Protein AF-A0AAN7A536-F1 (afdb_monomer_lite)

pLDDT: mean 80.9, std 9.89, range [56.53, 94.19]

Foldseek 3Di:
DDKDKDKPQAFDDPPPCLVVQDDGDGAQPPHDIFIKIKDWDDDVQKIWIWMAGVVVRDIDIDIGSHDDNDDVSSVVSCVVSVRPDDDDVVVVND

Radius of gyration: 12.64 Å; chains: 1; bounding box: 35×25×34 Å

Organism: NCBI:txid2587417

Secondary structure (DSSP, 8-state):
---EEEEESB-S-TTSSGGGTSPPPPBTTTSPPEEEEEEEEEETTEEEEEEEEGGGTEEEEEEESS--SS-HHHHHHHHHTT-SS---TTGGG-

Structure (mmCIF, N/CA/C/O backbone):
data_AF-A0AAN7A536-F1
#
_entry.id   AF-A0AAN7A5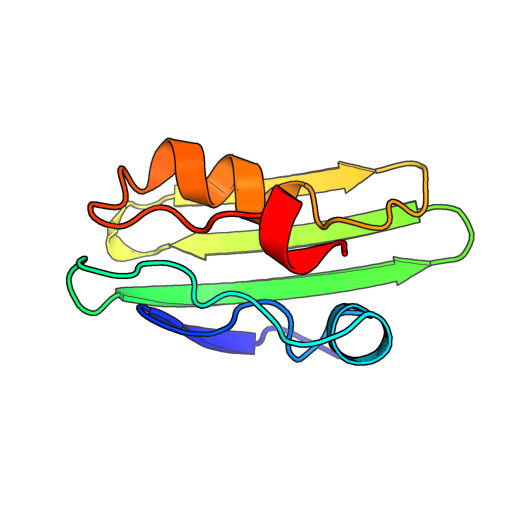36-F1
#
loop_
_atom_site.group_PDB
_atom_site.id
_atom_site.type_symbol
_atom_site.label_atom_id
_atom_site.label_alt_id
_atom_site.label_comp_id
_atom_site.label_asym_id
_atom_site.label_entity_id
_atom_site.label_seq_id
_atom_site.pdbx_PDB_ins_code
_atom_site.Cartn_x
_atom_site.Cartn_y
_atom_site.Cartn_z
_atom_site.occupancy
_atom_site.B_iso_or_equiv
_atom_site.auth_seq_id
_atom_site.auth_comp_id
_atom_site.auth_asym_id
_atom_site.auth_atom_id
_atom_site.pdbx_PDB_model_num
ATOM 1 N N . LEU A 1 1 ? -4.918 -15.987 -8.126 1.00 62.00 1 LEU A N 1
ATOM 2 C CA . LEU A 1 1 ? -4.511 -14.660 -7.603 1.00 62.00 1 LEU A CA 1
ATOM 3 C C . LEU A 1 1 ? -5.699 -13.717 -7.693 1.00 62.00 1 LEU A C 1
ATOM 5 O O . LEU A 1 1 ? -6.149 -13.439 -8.802 1.00 62.00 1 LEU A O 1
ATOM 9 N N . GLY A 1 2 ? -6.225 -13.319 -6.537 1.00 85.31 2 GLY A N 1
ATOM 10 C CA . GLY A 1 2 ? -7.413 -12.479 -6.379 1.00 85.31 2 GLY A CA 1
ATOM 11 C C . GLY A 1 2 ? -7.141 -11.354 -5.386 1.00 85.31 2 GLY A C 1
ATOM 12 O O . GLY A 1 2 ? -6.009 -10.884 -5.289 1.00 85.31 2 GLY A O 1
ATOM 13 N N . TRP A 1 3 ? -8.17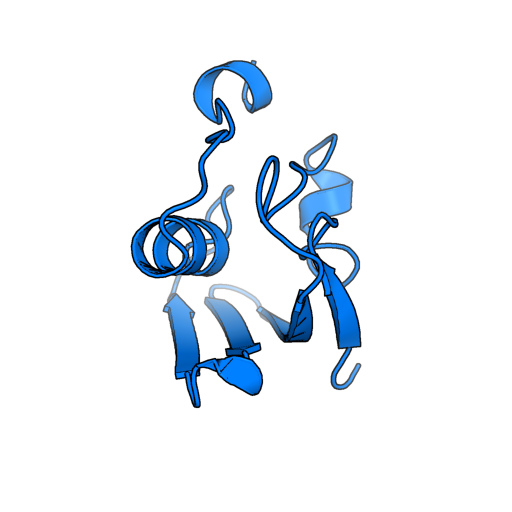1 -10.928 -4.669 1.00 90.88 3 TRP A N 1
ATOM 14 C CA . TRP A 1 3 ? -8.055 -9.923 -3.618 1.00 90.88 3 TRP A CA 1
ATOM 15 C C . TRP A 1 3 ? -7.486 -10.518 -2.334 1.00 90.88 3 TRP A C 1
ATOM 17 O O . TRP A 1 3 ? -7.740 -11.681 -2.018 1.00 90.88 3 TRP A O 1
ATOM 27 N N . VAL A 1 4 ? -6.744 -9.702 -1.595 1.00 91.38 4 VAL A N 1
ATOM 28 C CA . VAL A 1 4 ? -6.232 -10.029 -0.266 1.00 91.38 4 VAL A CA 1
ATOM 29 C C . VAL A 1 4 ? -6.851 -9.082 0.739 1.00 91.38 4 VAL A C 1
ATOM 31 O O . VAL A 1 4 ? -6.868 -7.874 0.526 1.00 91.38 4 VAL A O 1
ATOM 34 N N . GLN A 1 5 ? -7.334 -9.639 1.841 1.00 93.06 5 GLN A N 1
ATOM 35 C CA . GLN A 1 5 ? -7.740 -8.879 3.010 1.00 93.06 5 GLN A CA 1
ATOM 36 C C . GLN A 1 5 ? -6.553 -8.758 3.968 1.00 93.06 5 GLN A C 1
ATOM 38 O O . GLN A 1 5 ? -5.868 -9.746 4.232 1.00 93.06 5 GLN A O 1
ATOM 43 N N . SER A 1 6 ? -6.320 -7.562 4.500 1.00 91.00 6 SER A N 1
ATOM 44 C CA . SER A 1 6 ? -5.321 -7.307 5.537 1.00 91.00 6 SER A CA 1
ATOM 45 C C . SER A 1 6 ? -5.852 -6.316 6.566 1.00 91.00 6 SER A C 1
ATOM 47 O O . SER A 1 6 ? -6.798 -5.570 6.303 1.00 91.00 6 SER A O 1
ATOM 49 N N . GLN A 1 7 ? -5.233 -6.323 7.740 1.00 93.12 7 GLN A N 1
ATOM 50 C CA . GLN A 1 7 ? -5.530 -5.407 8.830 1.00 93.12 7 GLN A CA 1
ATOM 51 C C . GLN A 1 7 ? -4.298 -4.533 9.073 1.00 93.12 7 GLN A C 1
ATOM 53 O O . GLN A 1 7 ? -3.199 -5.050 9.268 1.00 93.12 7 GLN A O 1
ATOM 58 N N . LEU A 1 8 ? -4.473 -3.214 9.045 1.00 90.50 8 LEU A N 1
ATOM 59 C CA . LEU A 1 8 ? -3.463 -2.264 9.498 1.00 90.50 8 LEU A CA 1
ATOM 60 C C . LEU A 1 8 ? -3.482 -2.172 11.032 1.00 90.50 8 LEU A C 1
ATOM 62 O O . LEU A 1 8 ? -4.563 -2.312 11.594 1.00 90.50 8 LEU A O 1
ATOM 66 N N . PRO A 1 9 ? -2.352 -1.888 11.703 1.00 91.38 9 PRO A N 1
ATOM 67 C CA . PRO A 1 9 ? -1.009 -1.881 11.137 1.00 91.38 9 PRO A CA 1
ATOM 68 C C . PRO A 1 9 ? -0.583 -3.281 10.665 1.00 91.38 9 PRO A C 1
ATOM 70 O O . PRO A 1 9 ? -0.707 -4.251 11.407 1.00 91.38 9 PRO A O 1
ATOM 73 N N . GLY A 1 10 ? -0.081 -3.392 9.434 1.00 88.25 10 GLY A N 1
ATOM 74 C CA . GLY A 1 10 ? 0.239 -4.686 8.823 1.00 88.25 10 GLY A CA 1
ATOM 75 C C . GLY A 1 10 ? 0.972 -4.563 7.488 1.00 88.25 10 GLY A C 1
ATOM 76 O O . GLY A 1 10 ? 1.064 -3.481 6.910 1.00 88.25 10 GLY A O 1
ATOM 77 N N . GLN A 1 11 ? 1.519 -5.675 6.996 1.00 84.62 11 GLN A N 1
ATOM 78 C CA . GLN A 1 11 ? 2.201 -5.725 5.698 1.00 84.62 11 GLN A CA 1
ATOM 79 C C . GLN A 1 11 ? 1.185 -5.796 4.546 1.00 84.62 11 GLN A C 1
ATOM 81 O O . GLN A 1 11 ? 0.214 -6.560 4.596 1.00 84.62 11 GLN A O 1
ATOM 86 N N . LEU A 1 12 ? 1.427 -5.013 3.490 1.00 81.50 12 LEU A N 1
ATOM 87 C CA . LEU A 1 12 ? 0.553 -4.913 2.311 1.00 81.50 12 LEU A CA 1
ATOM 88 C C . LEU A 1 12 ? 1.163 -5.492 1.026 1.00 81.50 12 LEU A C 1
ATOM 90 O O . LEU A 1 12 ? 0.554 -5.401 -0.030 1.00 81.50 12 LEU A O 1
ATOM 94 N N . GLY A 1 13 ? 2.325 -6.142 1.083 1.00 76.56 13 GLY A N 1
ATOM 95 C CA . GLY A 1 13 ? 3.004 -6.689 -0.096 1.00 76.56 13 GLY A CA 1
ATOM 96 C C . GLY A 1 13 ? 3.110 -8.213 -0.128 1.00 76.56 13 GLY A C 1
ATOM 97 O O . GLY A 1 13 ? 3.878 -8.733 -0.929 1.00 76.56 13 GLY A O 1
ATOM 98 N N . HIS A 1 14 ? 2.398 -8.965 0.717 1.00 75.44 14 HIS A N 1
ATOM 99 C CA . HIS A 1 14 ? 2.560 -10.430 0.785 1.00 75.44 14 HIS A CA 1
ATOM 100 C C . HIS A 1 14 ? 2.316 -11.146 -0.551 1.00 75.44 14 HIS A C 1
ATOM 102 O O . HIS A 1 14 ? 2.888 -12.201 -0.800 1.00 75.44 14 HIS A O 1
ATOM 108 N N . THR A 1 15 ? 1.466 -10.580 -1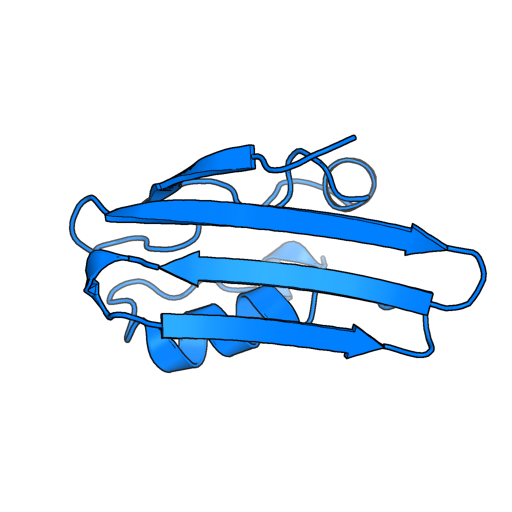.411 1.00 77.31 15 THR A N 1
ATOM 109 C CA . THR A 1 15 ? 1.158 -11.140 -2.738 1.00 77.31 15 THR A CA 1
ATOM 110 C C . THR A 1 15 ? 1.816 -10.395 -3.900 1.00 77.31 15 THR A C 1
ATOM 112 O O . THR A 1 15 ? 1.527 -10.708 -5.056 1.00 77.31 15 THR A O 1
ATOM 115 N N . SER A 1 16 ? 2.699 -9.426 -3.632 1.00 75.25 16 SER A N 1
ATOM 116 C CA . SER A 1 16 ? 3.559 -8.826 -4.662 1.00 75.25 16 SER A CA 1
ATOM 117 C C . SER A 1 16 ? 4.920 -9.520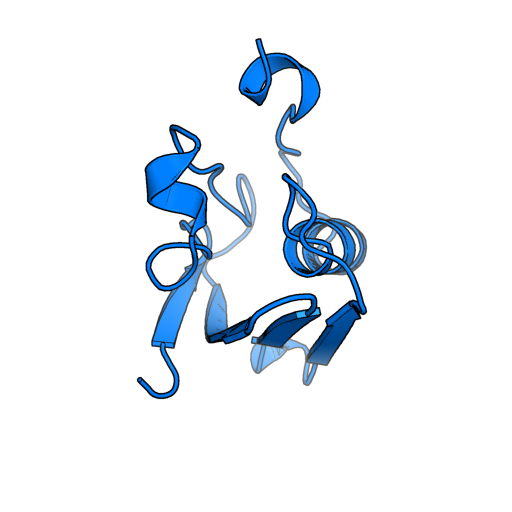 -4.724 1.00 75.25 16 SER A C 1
ATOM 119 O O . SER A 1 16 ? 5.179 -10.493 -4.022 1.00 75.25 16 SER A O 1
ATOM 121 N N . ALA A 1 17 ? 5.811 -8.998 -5.570 1.00 74.38 17 ALA A N 1
ATOM 122 C CA . ALA A 1 17 ? 7.213 -9.402 -5.611 1.00 74.38 17 ALA A CA 1
ATOM 123 C C . ALA A 1 17 ? 8.039 -8.858 -4.426 1.00 74.38 17 ALA A C 1
ATOM 125 O O . ALA A 1 17 ? 9.203 -9.215 -4.288 1.00 74.38 17 ALA A O 1
ATOM 126 N N . ASN A 1 18 ? 7.453 -8.031 -3.550 1.00 72.12 18 ASN A N 1
ATOM 127 C CA . ASN A 1 18 ? 8.158 -7.414 -2.426 1.00 72.12 18 ASN A CA 1
ATOM 128 C C . ASN A 1 18 ? 8.880 -8.423 -1.494 1.00 72.12 18 ASN A C 1
ATOM 130 O O . ASN A 1 18 ? 9.989 -8.101 -1.081 1.00 72.12 18 ASN A O 1
ATOM 134 N N . PRO A 1 19 ? 8.359 -9.637 -1.182 1.00 71.56 19 PRO A N 1
ATOM 135 C CA . PRO A 1 19 ? 9.081 -10.604 -0.342 1.00 71.56 19 PRO A CA 1
ATOM 136 C C . PRO A 1 19 ? 10.418 -11.074 -0.934 1.00 71.56 19 PRO A C 1
ATOM 138 O O . PRO A 1 19 ? 11.257 -11.597 -0.211 1.00 71.56 19 PRO A O 1
ATOM 141 N N . MET A 1 20 ? 10.624 -10.913 -2.245 1.00 71.19 20 MET A N 1
ATOM 142 C CA . MET A 1 20 ? 11.889 -11.257 -2.902 1.00 71.19 20 MET A CA 1
ATOM 143 C C . MET A 1 20 ? 12.956 -10.169 -2.750 1.00 71.19 20 MET A C 1
ATOM 145 O O . MET A 1 20 ? 14.115 -10.410 -3.073 1.00 71.19 20 MET A O 1
ATOM 149 N N . VAL A 1 21 ? 12.559 -8.967 -2.328 1.00 68.19 21 VAL A N 1
ATOM 150 C CA . VAL A 1 21 ? 13.425 -7.782 -2.271 1.00 68.19 21 VAL A CA 1
ATOM 151 C C . VAL A 1 21 ? 13.931 -7.533 -0.847 1.00 68.19 21 VAL A C 1
ATOM 153 O O . VAL A 1 21 ? 14.987 -6.935 -0.680 1.00 68.19 21 VAL A O 1
ATOM 156 N N . GLY A 1 22 ? 13.227 -8.031 0.174 1.00 72.62 22 GLY A N 1
ATOM 157 C CA . GLY A 1 22 ? 13.634 -7.936 1.574 1.00 72.62 22 GLY A CA 1
ATOM 158 C C . GLY A 1 22 ? 12.446 -7.864 2.530 1.00 72.62 22 GLY A C 1
ATOM 159 O O . GLY A 1 22 ? 11.304 -8.160 2.160 1.00 72.62 22 GLY A O 1
ATOM 160 N N . ASP A 1 23 ? 12.728 -7.449 3.765 1.00 73.94 23 ASP A N 1
ATOM 161 C CA . ASP A 1 23 ? 11.711 -7.260 4.795 1.00 73.94 23 ASP A CA 1
ATOM 162 C C . ASP A 1 23 ? 10.727 -6.159 4.402 1.00 73.94 23 ASP A C 1
ATOM 164 O O . ASP A 1 23 ? 11.097 -5.044 4.023 1.00 73.94 23 ASP A O 1
ATOM 168 N N . GLN A 1 24 ? 9.436 -6.469 4.514 1.00 77.19 24 GLN A N 1
ATOM 169 C CA . GLN A 1 24 ? 8.400 -5.515 4.157 1.00 77.19 24 GLN A CA 1
ATOM 170 C C . GLN A 1 24 ? 8.074 -4.569 5.310 1.00 77.19 24 GLN A C 1
ATOM 172 O O . GLN A 1 24 ? 7.842 -5.023 6.438 1.00 77.19 24 GLN A O 1
ATOM 177 N N . PRO A 1 25 ? 7.936 -3.265 5.021 1.00 80.00 25 PRO A N 1
ATOM 178 C CA . PRO A 1 25 ? 7.484 -2.305 6.006 1.00 80.00 25 PRO A CA 1
ATOM 179 C C . PRO A 1 25 ? 6.053 -2.606 6.461 1.00 80.00 25 PRO A C 1
ATOM 181 O O . PRO A 1 25 ? 5.199 -3.046 5.690 1.00 80.00 25 PRO A O 1
ATOM 184 N N . ILE A 1 26 ? 5.773 -2.293 7.724 1.00 85.81 26 ILE A N 1
ATOM 185 C CA . ILE A 1 26 ? 4.418 -2.323 8.276 1.00 85.81 26 ILE A CA 1
ATOM 186 C C . ILE A 1 26 ? 3.727 -1.020 7.863 1.00 85.81 26 ILE A C 1
ATOM 188 O O . ILE A 1 26 ? 4.173 0.070 8.224 1.00 85.81 26 ILE A O 1
ATOM 192 N N . ALA A 1 27 ? 2.647 -1.102 7.091 1.00 84.56 27 ALA A N 1
ATOM 193 C CA . ALA A 1 27 ? 1.804 0.051 6.797 1.00 84.56 27 ALA A CA 1
ATOM 194 C C . ALA A 1 27 ? 0.935 0.386 8.018 1.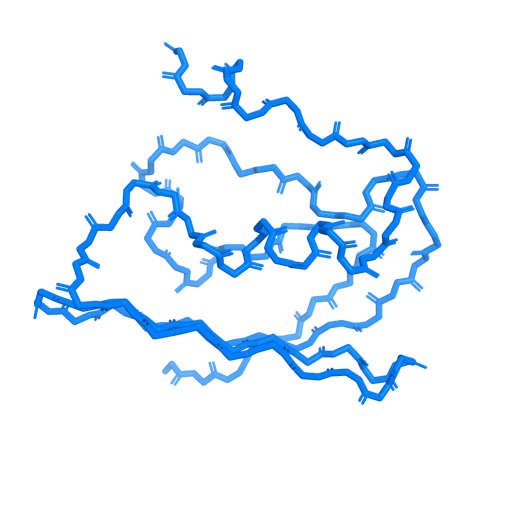00 84.56 27 ALA A C 1
ATOM 196 O O . ALA A 1 27 ? 0.576 -0.502 8.786 1.00 84.56 27 ALA A O 1
ATOM 197 N N . GLY A 1 28 ? 0.571 1.658 8.205 1.00 85.69 28 GLY A N 1
ATOM 198 C CA . GLY A 1 28 ? -0.375 2.047 9.258 1.00 85.69 28 GLY A CA 1
ATOM 199 C C . GLY A 1 28 ? 0.188 2.160 10.684 1.00 85.69 28 GLY A C 1
ATOM 200 O O . GLY A 1 28 ? -0.608 2.329 11.600 1.00 85.69 28 GLY A O 1
ATOM 201 N N . LYS A 1 29 ? 1.511 2.055 10.904 1.00 88.06 29 LYS A N 1
ATOM 202 C CA . LYS A 1 29 ? 2.122 2.088 12.253 1.00 88.06 29 LYS A CA 1
ATOM 203 C C . LYS A 1 29 ? 1.697 3.313 13.070 1.00 88.06 29 LYS A C 1
ATOM 205 O O . LYS A 1 29 ? 1.555 4.412 12.534 1.00 88.06 29 LYS A O 1
ATOM 210 N N . GLY A 1 30 ? 1.481 3.100 14.367 1.00 86.62 30 GLY A N 1
ATOM 211 C CA . GLY A 1 30 ? 0.976 4.113 15.299 1.00 86.62 30 GLY A CA 1
ATOM 212 C C . GLY A 1 30 ? -0.494 4.508 15.089 1.00 86.62 30 GLY A C 1
ATOM 213 O O . GLY A 1 30 ? -1.052 5.222 15.916 1.00 86.62 30 GLY A O 1
ATOM 214 N N . GLY A 1 31 ? -1.139 4.061 14.006 1.00 87.56 31 GLY A N 1
ATOM 215 C CA . GLY A 1 31 ? -2.549 4.317 13.719 1.00 87.56 31 GLY A CA 1
ATOM 216 C C . GLY A 1 31 ? -3.494 3.254 14.297 1.00 87.56 31 GLY A C 1
ATOM 217 O O . GLY A 1 31 ? -3.050 2.193 14.744 1.00 87.56 31 GLY A O 1
ATOM 218 N N . PRO A 1 32 ? -4.816 3.510 14.274 1.00 90.19 32 PRO A N 1
ATOM 219 C CA . PRO A 1 32 ? -5.812 2.536 14.699 1.00 90.19 32 PRO A CA 1
ATOM 220 C C . PRO A 1 32 ? -5.892 1.350 13.733 1.00 90.19 32 PRO A C 1
ATOM 222 O O . PRO A 1 32 ? -5.412 1.400 12.597 1.00 90.19 32 PRO A O 1
ATOM 225 N N . SER A 1 33 ? -6.543 0.284 14.198 1.00 92.62 33 SER A N 1
ATOM 226 C CA . SER A 1 33 ? -6.741 -0.921 13.404 1.00 92.62 33 SER A CA 1
ATOM 227 C C . SER A 1 33 ? -7.694 -0.665 12.236 1.00 92.62 33 SER A C 1
ATOM 229 O O . SER A 1 33 ? -8.834 -0.274 12.477 1.00 92.62 33 SER A O 1
ATOM 231 N N . ARG A 1 34 ? -7.257 -0.899 10.988 1.00 91.50 34 ARG A N 1
ATOM 232 C CA . ARG A 1 34 ? -8.079 -0.634 9.786 1.00 91.50 34 ARG A CA 1
ATOM 233 C C . ARG A 1 34 ? -8.089 -1.778 8.789 1.00 91.50 34 ARG A C 1
ATOM 235 O O . ARG A 1 34 ? -7.042 -2.321 8.445 1.00 91.50 34 ARG A O 1
ATOM 242 N N . LEU A 1 35 ? -9.275 -2.092 8.281 1.00 94.19 35 LEU A N 1
ATOM 243 C CA . LEU A 1 35 ? -9.453 -3.087 7.231 1.00 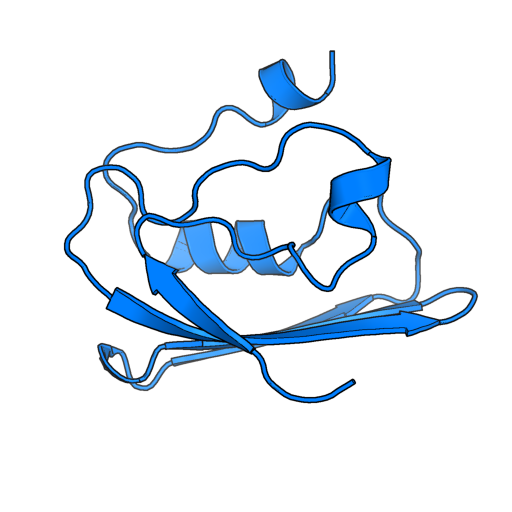94.19 35 LEU A CA 1
ATOM 244 C C . LEU A 1 35 ? -8.984 -2.528 5.886 1.00 94.19 35 LEU A C 1
ATOM 246 O O . LEU A 1 35 ? -9.380 -1.429 5.494 1.00 94.19 35 LEU A O 1
ATOM 250 N N . VAL A 1 36 ? -8.187 -3.309 5.161 1.00 92.25 36 VAL A N 1
ATOM 251 C CA . VAL A 1 36 ? -7.724 -2.980 3.811 1.00 92.25 36 VAL A CA 1
ATOM 252 C C . VAL A 1 36 ? -7.878 -4.192 2.904 1.00 92.25 36 VAL A C 1
ATOM 254 O O . VAL A 1 36 ? -7.534 -5.313 3.280 1.00 92.25 36 VAL A O 1
ATOM 257 N N . PHE A 1 37 ? -8.350 -3.960 1.682 1.00 93.12 37 PHE A N 1
ATOM 258 C CA . PHE A 1 37 ? -8.299 -4.953 0.614 1.00 93.12 37 PHE A CA 1
ATOM 259 C C . PHE A 1 37 ? -7.293 -4.519 -0.431 1.00 93.12 37 PHE A C 1
ATOM 261 O O . PHE A 1 37 ? -7.299 -3.360 -0.832 1.00 93.12 37 PHE A O 1
ATOM 268 N N . TYR A 1 38 ? -6.452 -5.428 -0.906 1.00 90.31 38 TYR A N 1
ATOM 269 C CA . TYR A 1 38 ? -5.508 -5.098 -1.961 1.00 90.31 38 TYR A CA 1
ATOM 270 C C . TYR A 1 38 ? -5.380 -6.191 -3.017 1.00 90.31 38 TYR A C 1
ATOM 272 O O . TYR A 1 38 ? -5.662 -7.368 -2.782 1.00 90.31 38 TYR A O 1
ATOM 280 N N . HIS A 1 39 ? -4.972 -5.778 -4.211 1.00 89.81 39 HIS A N 1
ATOM 281 C CA . HIS A 1 39 ? -4.702 -6.646 -5.343 1.00 89.81 39 HIS A CA 1
ATOM 282 C C . HIS A 1 39 ? -3.444 -6.176 -6.066 1.00 89.81 39 HIS A C 1
ATOM 284 O O . HIS A 1 39 ? -3.408 -5.065 -6.593 1.00 89.81 39 HIS A O 1
ATOM 290 N N . HIS A 1 40 ? -2.429 -7.036 -6.117 1.00 87.06 40 HIS A N 1
ATOM 291 C CA . HIS A 1 40 ? -1.169 -6.764 -6.799 1.00 87.06 40 HIS A CA 1
ATOM 292 C C . HIS A 1 40 ? -1.013 -7.638 -8.043 1.00 87.06 40 HIS A C 1
ATOM 294 O O . HIS A 1 40 ? -1.371 -8.821 -8.056 1.00 87.06 40 HIS A O 1
ATOM 300 N N . ARG A 1 41 ? -0.453 -7.050 -9.101 1.00 85.06 41 ARG A N 1
ATOM 301 C CA . ARG A 1 41 ? -0.045 -7.750 -10.319 1.00 85.06 41 ARG A CA 1
ATOM 302 C C . ARG A 1 41 ? 1.325 -7.283 -10.763 1.00 85.06 41 ARG A C 1
ATOM 304 O O . ARG A 1 41 ? 1.643 -6.097 -10.731 1.00 85.06 41 ARG A O 1
ATOM 311 N N . LEU A 1 42 ? 2.085 -8.248 -11.252 1.00 81.25 42 LEU A N 1
ATOM 312 C CA . LEU A 1 42 ? 3.328 -8.045 -11.966 1.00 81.25 42 LEU A CA 1
ATOM 313 C C . LEU A 1 42 ? 3.187 -8.730 -13.323 1.00 81.25 42 LEU A C 1
ATOM 315 O O . LEU A 1 42 ? 2.813 -9.901 -13.391 1.00 81.25 42 LEU A O 1
ATOM 319 N N . MET A 1 43 ? 3.470 -7.988 -14.384 1.00 82.81 43 MET A N 1
ATOM 320 C CA . MET A 1 43 ? 3.573 -8.479 -15.756 1.00 82.81 43 MET A CA 1
ATOM 321 C C . MET A 1 43 ? 4.910 -7.991 -16.332 1.00 82.81 43 MET A C 1
ATOM 323 O O . MET A 1 43 ? 5.447 -6.990 -15.847 1.00 82.81 43 MET A O 1
ATOM 327 N N . PRO A 1 44 ? 5.469 -8.647 -17.363 1.00 83.75 44 PRO A N 1
ATOM 328 C CA . PRO A 1 44 ? 6.670 -8.149 -18.025 1.00 83.75 44 PRO A CA 1
ATOM 329 C C . PRO A 1 44 ? 6.492 -6.689 -18.464 1.00 83.75 44 PRO A C 1
ATOM 331 O O . PRO A 1 44 ? 5.617 -6.378 -19.266 1.00 83.75 44 PRO A O 1
ATOM 334 N N . GLY A 1 45 ? 7.302 -5.792 -17.898 1.00 83.31 45 GLY A N 1
ATOM 335 C CA . GLY A 1 45 ? 7.258 -4.360 -18.202 1.00 83.31 45 GLY A CA 1
ATOM 336 C C . GLY A 1 45 ? 6.136 -3.560 -17.529 1.00 83.31 45 GLY A C 1
ATOM 337 O O . GLY A 1 45 ? 6.007 -2.381 -17.839 1.00 83.31 45 GLY A O 1
ATOM 338 N N . SER A 1 46 ? 5.339 -4.129 -16.616 1.00 85.88 46 SER A N 1
ATOM 339 C CA . SER A 1 46 ? 4.319 -3.349 -15.897 1.00 85.88 46 SER A CA 1
ATOM 340 C C . SER A 1 46 ? 3.951 -3.902 -14.522 1.00 85.88 46 SER A C 1
ATOM 342 O O . SER A 1 46 ? 3.839 -5.118 -14.341 1.00 85.88 46 SER A O 1
ATOM 344 N N . THR A 1 47 ? 3.653 -3.011 -13.581 1.00 85.69 47 THR A N 1
ATOM 345 C CA . THR A 1 47 ? 3.075 -3.350 -12.274 1.00 85.69 47 THR A CA 1
ATOM 346 C C . THR A 1 47 ? 1.711 -2.691 -12.101 1.00 85.69 47 THR A C 1
ATOM 348 O O . THR A 1 47 ? 1.431 -1.612 -12.630 1.00 85.69 47 THR A O 1
ATOM 351 N N . LEU A 1 48 ? 0.838 -3.365 -11.356 1.00 86.81 48 LEU A N 1
ATOM 352 C CA . LEU A 1 48 ? -0.460 -2.842 -10.953 1.00 86.81 48 LEU A CA 1
ATOM 353 C C . LEU A 1 48 ? -0.678 -3.114 -9.473 1.00 86.81 48 LEU A C 1
ATOM 355 O O . LEU A 1 48 ? -0.400 -4.211 -8.979 1.00 86.81 48 LEU A O 1
ATOM 359 N N . ALA A 1 49 ? -1.233 -2.121 -8.793 1.00 87.62 49 ALA A N 1
ATOM 360 C CA . ALA A 1 49 ? -1.697 -2.246 -7.428 1.00 87.62 49 ALA A CA 1
ATOM 361 C C . ALA A 1 49 ? -3.046 -1.551 -7.261 1.00 87.62 49 ALA A C 1
ATOM 363 O O . ALA A 1 49 ? -3.237 -0.418 -7.702 1.00 87.62 49 ALA A O 1
ATOM 364 N N . VAL A 1 50 ? -3.982 -2.244 -6.624 1.00 90.25 50 VAL A N 1
ATOM 365 C CA . VAL A 1 50 ? -5.262 -1.687 -6.188 1.00 90.25 50 VAL A CA 1
ATOM 366 C C . VAL A 1 50 ? -5.356 -1.867 -4.687 1.00 90.25 50 VAL A C 1
ATOM 368 O O . VAL A 1 50 ? -5.117 -2.969 -4.203 1.00 90.25 50 VAL A O 1
ATOM 371 N N . ILE A 1 51 ? -5.706 -0.808 -3.965 1.00 90.75 51 ILE A N 1
ATOM 372 C CA . ILE A 1 51 ? -5.885 -0.810 -2.514 1.00 90.75 51 ILE A CA 1
ATOM 373 C C . ILE A 1 51 ? -7.219 -0.135 -2.198 1.00 90.75 51 ILE A C 1
ATOM 375 O O . ILE A 1 51 ? -7.481 0.969 -2.665 1.00 90.75 51 ILE A O 1
ATOM 379 N N . LEU A 1 52 ? -8.059 -0.784 -1.403 1.00 92.75 52 LEU A N 1
ATOM 380 C CA . LEU A 1 52 ? -9.342 -0.274 -0.935 1.00 92.75 52 LEU A CA 1
ATOM 381 C C . LEU A 1 52 ? -9.303 -0.143 0.585 1.00 92.75 52 LEU A C 1
ATOM 383 O O . LEU A 1 52 ? -8.951 -1.098 1.282 1.00 92.75 52 LEU A O 1
ATOM 387 N N . VAL A 1 53 ? -9.713 1.019 1.086 1.00 91.88 53 VAL A N 1
ATOM 388 C CA . VAL A 1 53 ? -9.828 1.328 2.514 1.00 91.88 53 VAL A CA 1
ATOM 389 C C . VAL A 1 53 ? -11.289 1.698 2.795 1.00 91.88 53 VAL A C 1
ATOM 391 O O . VAL A 1 53 ? -11.668 2.861 2.627 1.00 91.88 53 VAL A O 1
ATOM 394 N N . PRO A 1 54 ? -12.141 0.724 3.177 1.00 94.06 54 PRO A N 1
ATOM 395 C CA . PRO A 1 54 ? -13.585 0.936 3.299 1.00 94.06 54 PRO A CA 1
ATOM 396 C C . PRO A 1 54 ? -13.975 2.042 4.282 1.00 94.06 54 PRO A C 1
ATOM 398 O O . PRO A 1 54 ? -14.898 2.798 4.003 1.00 94.06 54 PRO A O 1
ATOM 401 N N . GLU A 1 55 ? -13.247 2.164 5.395 1.00 92.06 55 GLU A N 1
ATOM 402 C CA . GLU A 1 55 ? -13.481 3.179 6.435 1.00 92.06 55 GLU A CA 1
ATOM 403 C C . GLU A 1 55 ? -13.442 4.608 5.882 1.00 92.06 55 GLU A C 1
ATOM 405 O O . GLU A 1 55 ? -14.243 5.446 6.280 1.00 92.06 55 GLU A O 1
ATOM 410 N N . PHE A 1 56 ? -12.555 4.866 4.918 1.00 88.44 56 PHE A N 1
ATOM 411 C CA . PHE A 1 56 ? -12.423 6.171 4.268 1.00 88.44 56 PHE A CA 1
ATOM 412 C C . PHE A 1 56 ? -13.190 6.274 2.955 1.00 88.44 56 PHE A C 1
ATOM 414 O O . PHE A 1 56 ? -13.093 7.294 2.279 1.00 88.44 56 PHE A O 1
ATOM 421 N N . GLN A 1 57 ? -13.910 5.217 2.562 1.00 92.19 57 GLN A N 1
ATOM 422 C CA . GLN A 1 57 ? -14.510 5.100 1.231 1.00 92.19 57 GLN A CA 1
ATOM 423 C C . GLN A 1 57 ? -13.487 5.412 0.121 1.00 92.19 57 GLN A C 1
ATOM 425 O O . GLN A 1 57 ? -13.802 6.028 -0.897 1.00 92.19 57 GLN A O 1
ATOM 430 N N . LEU A 1 58 ? -12.238 4.991 0.344 1.00 88.75 58 LEU A N 1
ATOM 431 C CA . LEU A 1 58 ? -11.085 5.349 -0.470 1.00 88.75 58 LEU A CA 1
ATOM 432 C C . LEU A 1 58 ? -10.616 4.146 -1.288 1.00 88.75 58 LEU A C 1
ATOM 434 O O . LEU A 1 58 ? -10.452 3.043 -0.764 1.00 88.75 58 LEU A O 1
ATOM 438 N N . GLY A 1 59 ? -10.337 4.390 -2.566 1.00 90.62 59 GLY A N 1
ATOM 439 C CA . GLY A 1 59 ? -9.650 3.455 -3.447 1.00 90.62 59 GLY A CA 1
ATOM 440 C C . GLY A 1 59 ? -8.413 4.103 -4.057 1.00 90.62 59 GLY A C 1
ATOM 441 O O . GLY A 1 59 ? -8.491 5.200 -4.605 1.00 90.62 59 GLY A O 1
ATOM 442 N N . VAL A 1 60 ? -7.281 3.413 -3.987 1.00 88.38 60 VAL A N 1
ATOM 443 C CA . VAL A 1 60 ? -6.033 3.786 -4.655 1.00 88.38 60 VAL A CA 1
ATOM 444 C C . VAL A 1 60 ? -5.775 2.778 -5.763 1.00 88.38 60 VAL A C 1
ATOM 446 O O . VAL A 1 60 ? -5.711 1.576 -5.514 1.00 88.38 60 VAL A O 1
ATOM 449 N N . VAL A 1 61 ? -5.616 3.269 -6.989 1.00 90.06 61 VAL A N 1
ATOM 450 C CA . VAL A 1 61 ? -5.227 2.461 -8.147 1.00 90.06 61 VAL A CA 1
ATOM 451 C C . VAL A 1 61 ? -3.924 3.015 -8.689 1.00 90.06 61 VAL A C 1
ATOM 453 O O . VAL A 1 61 ? -3.807 4.207 -8.965 1.00 90.06 61 VAL A O 1
ATOM 456 N N . THR A 1 62 ? -2.931 2.150 -8.838 1.00 86.62 62 THR A N 1
ATOM 457 C CA . THR A 1 62 ? -1.623 2.505 -9.377 1.00 86.62 62 THR A CA 1
ATOM 458 C C . THR A 1 62 ? -1.290 1.575 -10.528 1.00 86.62 62 THR A C 1
ATOM 460 O O . THR A 1 62 ? -1.326 0.354 -10.381 1.00 86.62 62 THR A O 1
ATOM 463 N N . LEU A 1 63 ? -0.975 2.172 -11.674 1.00 88.12 63 LEU A N 1
ATOM 464 C CA . LEU A 1 63 ? -0.552 1.492 -12.891 1.00 88.12 63 LEU A CA 1
ATOM 465 C C . LEU A 1 63 ? 0.818 2.035 -13.270 1.00 88.12 63 LEU A C 1
ATOM 467 O O . LEU A 1 63 ? 0.988 3.250 -13.371 1.00 88.12 63 LEU A O 1
ATOM 471 N N . GLN A 1 64 ? 1.785 1.152 -13.477 1.00 85.88 64 GLN A N 1
ATOM 472 C CA . GLN A 1 64 ? 3.134 1.544 -13.867 1.00 85.88 64 GLN A CA 1
ATOM 473 C C . GLN A 1 64 ? 3.560 0.726 -15.079 1.00 85.88 64 GLN A C 1
ATOM 475 O O . GLN A 1 64 ? 3.389 -0.490 -15.116 1.00 85.88 64 GLN A O 1
ATOM 480 N N . ASN A 1 65 ? 4.140 1.396 -16.069 1.00 87.62 65 ASN A N 1
ATOM 481 C CA . ASN A 1 65 ? 4.721 0.804 -17.277 1.00 87.62 65 ASN A CA 1
ATOM 482 C C . ASN A 1 65 ? 6.209 0.457 -17.091 1.00 87.62 65 ASN A C 1
ATOM 484 O O . ASN A 1 65 ? 7.005 0.524 -18.028 1.00 87.62 65 ASN A O 1
ATOM 488 N N . SER A 1 66 ? 6.600 0.153 -15.859 1.00 78.94 66 SER A N 1
ATOM 489 C CA . SER A 1 66 ? 7.947 -0.251 -15.498 1.00 78.94 66 SER A CA 1
ATOM 490 C C . SER A 1 66 ? 7.892 -1.159 -14.277 1.00 78.94 66 SER A C 1
ATOM 492 O O . SER A 1 66 ? 6.899 -1.204 -13.550 1.00 78.94 66 SER A O 1
ATOM 494 N N . MET A 1 67 ? 8.968 -1.910 -14.066 1.00 71.31 67 MET A N 1
ATOM 495 C CA . MET A 1 67 ? 9.159 -2.682 -12.849 1.00 71.31 67 MET A CA 1
ATOM 496 C C . MET A 1 67 ? 10.018 -1.843 -11.906 1.00 71.31 67 MET A C 1
ATOM 498 O O . MET A 1 67 ? 11.231 -1.747 -12.085 1.00 71.31 67 MET A O 1
ATOM 502 N N . THR A 1 68 ? 9.387 -1.170 -10.948 1.00 63.84 68 THR A N 1
ATOM 503 C CA . THR A 1 68 ? 10.103 -0.408 -9.922 1.00 63.84 68 THR A CA 1
ATOM 504 C C . THR A 1 68 ? 10.433 -1.310 -8.738 1.00 63.84 68 THR A C 1
ATOM 506 O O . THR A 1 68 ? 9.653 -2.190 -8.382 1.00 63.84 68 THR A O 1
ATOM 509 N N . ALA A 1 69 ? 11.580 -1.076 -8.095 1.00 58.12 69 ALA A N 1
ATOM 510 C CA . ALA A 1 69 ? 11.966 -1.788 -6.872 1.00 58.12 69 ALA A CA 1
ATOM 511 C C . ALA A 1 69 ? 11.032 -1.485 -5.684 1.00 58.12 69 ALA A C 1
ATOM 513 O O . ALA A 1 69 ? 11.041 -2.204 -4.691 1.00 58.12 69 ALA A O 1
ATOM 514 N N . ILE A 1 70 ? 10.229 -0.420 -5.783 1.00 59.12 70 ILE A N 1
ATOM 515 C CA . ILE A 1 70 ? 9.318 0.025 -4.732 1.00 59.12 70 ILE A CA 1
ATOM 516 C C . ILE A 1 70 ? 7.904 0.132 -5.303 1.00 59.12 70 ILE A C 1
ATOM 518 O O . ILE A 1 70 ? 7.712 0.709 -6.376 1.00 59.12 70 ILE A O 1
ATOM 522 N N . GLY A 1 71 ? 6.919 -0.416 -4.590 1.00 65.62 71 GLY A N 1
ATOM 523 C CA . GLY A 1 71 ? 5.508 -0.320 -4.958 1.00 65.62 71 GLY A CA 1
ATOM 524 C C . GLY A 1 71 ? 4.980 1.098 -4.739 1.00 65.62 71 GLY A C 1
ATOM 525 O O . GLY A 1 71 ? 4.834 1.545 -3.604 1.00 65.62 71 GLY A O 1
ATOM 526 N N . THR A 1 72 ? 4.669 1.822 -5.816 1.00 65.31 72 THR A N 1
ATOM 527 C CA . THR A 1 72 ? 4.206 3.221 -5.735 1.00 65.31 72 THR A CA 1
ATOM 528 C C . THR A 1 72 ? 2.887 3.379 -4.965 1.00 65.31 72 THR A C 1
ATOM 530 O O . THR A 1 72 ? 2.673 4.411 -4.328 1.00 65.31 72 THR A O 1
ATOM 533 N N . ALA A 1 73 ? 2.036 2.351 -4.943 1.00 66.06 73 ALA A N 1
ATOM 534 C CA . ALA A 1 73 ? 0.784 2.374 -4.187 1.00 66.06 73 ALA A CA 1
ATOM 535 C C . ALA A 1 73 ? 0.993 2.520 -2.669 1.00 66.06 73 ALA A C 1
ATOM 537 O O . ALA A 1 73 ? 0.220 3.225 -2.022 1.00 66.06 73 ALA A O 1
ATOM 538 N N . ASP A 1 74 ? 2.064 1.945 -2.110 1.00 66.62 74 ASP A N 1
ATOM 539 C CA . ASP A 1 74 ? 2.355 2.022 -0.672 1.00 66.62 74 ASP A CA 1
ATOM 540 C C . ASP A 1 74 ? 2.700 3.460 -0.243 1.00 66.62 74 ASP A C 1
ATOM 542 O O . ASP A 1 74 ? 2.319 3.912 0.841 1.00 66.62 74 ASP A O 1
ATOM 546 N N . PHE A 1 75 ? 3.369 4.223 -1.116 1.00 68.12 75 PHE A N 1
ATOM 547 C CA . PHE A 1 75 ? 3.655 5.641 -0.881 1.00 68.12 75 PHE A CA 1
ATOM 548 C C . PHE A 1 75 ? 2.409 6.515 -0.967 1.00 68.12 75 PHE A C 1
ATOM 550 O O . PHE A 1 75 ? 2.233 7.408 -0.138 1.00 68.12 75 PHE A O 1
ATOM 557 N N . ILE A 1 76 ? 1.541 6.256 -1.947 1.00 70.12 76 ILE A N 1
ATOM 558 C CA . ILE A 1 76 ? 0.282 6.994 -2.087 1.00 70.12 76 ILE A CA 1
ATOM 559 C C . ILE A 1 76 ? -0.602 6.722 -0.868 1.00 70.12 76 ILE A C 1
ATOM 561 O O . ILE A 1 76 ? -1.140 7.653 -0.275 1.00 70.12 76 ILE A O 1
ATOM 565 N N . LEU A 1 77 ? -0.675 5.467 -0.422 1.00 71.06 77 LEU A N 1
ATOM 566 C CA . LEU A 1 77 ? -1.403 5.113 0.787 1.00 71.06 77 LEU A CA 1
ATOM 567 C C . LEU A 1 77 ? -0.813 5.805 2.028 1.00 71.06 77 LEU A C 1
ATOM 569 O O . LEU A 1 77 ? -1.565 6.336 2.838 1.00 71.06 77 LEU A O 1
ATOM 573 N N . LYS A 1 78 ? 0.519 5.878 2.163 1.00 69.75 78 LYS A N 1
ATOM 574 C CA . LYS A 1 78 ? 1.172 6.632 3.251 1.00 69.75 78 LYS A CA 1
ATOM 575 C C . LYS A 1 78 ? 0.746 8.100 3.269 1.00 69.75 78 LYS A C 1
ATOM 577 O O . LYS A 1 78 ? 0.458 8.620 4.343 1.00 69.75 78 LYS A O 1
ATOM 582 N N . ALA A 1 79 ? 0.733 8.751 2.107 1.00 66.38 79 ALA A N 1
ATOM 583 C CA . ALA A 1 79 ? 0.338 10.152 2.000 1.00 66.38 79 ALA A CA 1
ATOM 584 C C . ALA A 1 79 ? -1.130 10.369 2.402 1.00 66.38 79 ALA A C 1
ATOM 586 O O . ALA A 1 79 ? -1.452 11.403 2.972 1.00 66.38 79 ALA A O 1
ATOM 587 N N . LEU A 1 80 ? -1.999 9.389 2.140 1.00 71.38 80 LEU A N 1
ATOM 588 C CA . LEU A 1 80 ? -3.437 9.488 2.402 1.00 71.38 80 LEU A CA 1
ATOM 589 C C . LEU A 1 80 ? -3.844 9.066 3.820 1.00 71.38 80 LEU A C 1
ATOM 591 O O . LEU A 1 80 ? -4.857 9.539 4.319 1.00 71.38 80 LEU A O 1
ATOM 595 N N . LEU A 1 81 ? -3.092 8.173 4.471 1.00 73.38 81 LEU A N 1
ATOM 596 C CA . LEU A 1 81 ? -3.437 7.645 5.798 1.00 73.38 81 LEU A CA 1
ATOM 597 C C . LEU A 1 81 ? -2.937 8.503 6.977 1.00 73.38 81 LEU A C 1
ATOM 599 O O . LEU A 1 81 ? -3.180 8.105 8.115 1.00 73.38 81 LEU A O 1
ATOM 603 N N . GLU A 1 82 ? -2.221 9.610 6.723 1.00 70.12 82 GLU A N 1
ATOM 604 C CA . GLU A 1 82 ? -1.611 10.492 7.746 1.00 70.12 82 GLU A CA 1
ATOM 605 C C . GLU A 1 82 ? -0.982 9.707 8.912 1.00 70.12 82 GLU A C 1
ATOM 607 O O . GLU A 1 82 ? -1.264 9.920 10.090 1.00 70.12 82 GLU A O 1
ATOM 612 N N . VAL A 1 83 ? -0.166 8.709 8.567 1.00 76.25 83 VAL A N 1
ATOM 613 C CA . VAL A 1 83 ? 0.319 7.719 9.535 1.00 76.25 83 VAL A CA 1
ATOM 614 C C . VAL A 1 83 ? 1.189 8.379 10.617 1.00 76.25 83 VAL A C 1
ATOM 616 O O . VAL A 1 83 ? 2.188 9.005 10.251 1.00 76.25 83 VAL A O 1
ATOM 619 N N . PRO A 1 84 ? 0.889 8.190 11.921 1.00 81.25 84 PRO A N 1
ATOM 620 C CA . PRO A 1 84 ? 1.661 8.800 13.008 1.00 81.25 84 PRO A CA 1
ATOM 621 C C . PRO A 1 84 ? 3.133 8.374 13.027 1.00 81.25 84 PRO A C 1
ATOM 623 O O . PRO A 1 84 ? 4.007 9.168 13.364 1.00 81.25 84 PRO A O 1
ATOM 626 N N . GLU A 1 85 ? 3.415 7.129 12.629 1.00 86.50 85 GLU A N 1
ATOM 627 C CA . GLU A 1 85 ? 4.769 6.575 12.587 1.00 86.50 85 GLU A CA 1
ATOM 628 C C . GLU A 1 85 ? 5.167 6.187 11.152 1.00 86.50 85 GLU A C 1
ATOM 630 O O . GLU A 1 85 ? 4.942 5.053 10.707 1.00 86.50 85 GLU A O 1
ATOM 635 N N . PRO A 1 86 ? 5.776 7.101 10.380 1.00 81.81 86 PRO A N 1
ATOM 636 C CA . PRO A 1 86 ? 6.177 6.809 9.011 1.00 81.81 86 PRO A CA 1
ATOM 637 C C . PRO A 1 86 ? 7.295 5.753 8.949 1.00 81.81 86 PRO A C 1
ATOM 639 O O . PRO A 1 86 ? 8.212 5.727 9.764 1.00 81.81 86 PRO A O 1
ATOM 642 N N . ASN A 1 87 ? 7.259 4.887 7.932 1.00 79.69 87 ASN A N 1
ATOM 643 C CA . ASN A 1 87 ? 8.402 4.025 7.608 1.00 79.69 87 ASN A CA 1
ATOM 644 C C . ASN A 1 87 ? 9.565 4.840 7.023 1.00 79.69 87 ASN A C 1
ATOM 646 O O . ASN A 1 87 ? 9.332 5.736 6.197 1.00 79.69 87 ASN A O 1
ATOM 650 N N . ASP A 1 88 ? 10.791 4.476 7.417 1.00 81.88 88 ASP A N 1
ATOM 651 C CA . ASP A 1 88 ? 12.042 4.910 6.792 1.00 81.88 88 ASP A CA 1
ATOM 652 C C . ASP A 1 88 ? 12.408 3.934 5.668 1.00 81.88 88 ASP A C 1
ATOM 654 O O . ASP A 1 88 ? 12.958 2.859 5.895 1.00 81.88 88 ASP A O 1
ATOM 658 N N . TYR A 1 89 ? 12.058 4.302 4.438 1.00 73.31 89 TYR A N 1
ATOM 659 C CA . TYR A 1 89 ? 12.312 3.468 3.265 1.00 73.31 89 TYR A CA 1
ATOM 660 C C . TYR A 1 89 ? 13.762 3.535 2.787 1.00 73.31 89 TYR A C 1
ATOM 662 O O . TYR A 1 89 ? 14.198 2.621 2.099 1.00 73.31 89 TYR A O 1
ATOM 670 N N . VAL A 1 90 ? 14.519 4.576 3.153 1.00 76.00 90 VAL A N 1
ATOM 671 C CA . VAL A 1 90 ? 15.938 4.671 2.777 1.00 76.00 90 VAL A CA 1
ATOM 672 C C . VAL A 1 90 ? 16.737 3.644 3.568 1.00 76.00 90 VAL A C 1
ATOM 674 O O . VAL A 1 90 ? 17.575 2.945 2.996 1.00 76.00 90 VAL A O 1
ATOM 677 N N . ALA A 1 91 ? 16.430 3.501 4.859 1.00 77.19 91 ALA A N 1
ATOM 678 C CA . ALA A 1 91 ? 17.015 2.462 5.697 1.00 77.19 91 ALA A CA 1
ATOM 679 C C . ALA A 1 91 ? 16.686 1.041 5.202 1.00 77.19 91 ALA A C 1
ATOM 681 O O . ALA A 1 91 ? 17.537 0.169 5.310 1.00 77.19 91 ALA A O 1
ATOM 682 N N . LEU A 1 92 ? 15.499 0.819 4.619 1.00 67.81 92 LEU A N 1
ATOM 683 C CA . LEU A 1 92 ? 15.069 -0.492 4.101 1.00 67.81 92 LEU A CA 1
ATOM 684 C C . LEU A 1 92 ? 15.739 -0.902 2.778 1.00 67.81 92 LEU A C 1
ATOM 686 O O . LEU A 1 92 ? 15.623 -2.052 2.373 1.00 67.81 92 LEU A O 1
ATOM 690 N N . THR A 1 93 ? 16.402 0.027 2.086 1.00 61.97 93 THR A N 1
ATOM 691 C CA . THR A 1 93 ? 17.079 -0.230 0.798 1.00 61.97 93 THR A CA 1
ATOM 692 C C . THR A 1 93 ? 18.601 -0.385 0.904 1.00 61.97 93 THR A C 1
ATOM 694 O O . THR A 1 93 ? 19.266 -0.477 -0.128 1.00 61.97 93 THR A O 1
ATOM 697 N N . ARG A 1 94 ? 19.158 -0.352 2.120 1.00 56.53 94 ARG A N 1
ATOM 698 C CA . ARG A 1 94 ? 20.586 -0.587 2.392 1.00 56.53 94 ARG A CA 1
ATOM 699 C C . ARG A 1 94 ? 20.840 -2.046 2.728 1.00 56.53 94 ARG A C 1
ATOM 701 O O . ARG A 1 94 ? 21.921 -2.525 2.326 1.00 56.53 94 ARG A O 1
#

Sequence (94 aa):
LGWVQSQLPGQLGHTSANPMVGDQPIAGKGGPSRLVFYHHRLMPGSTLAVILVPEFQLGVVTLQNSMTAIGTADFILKALLEVPEPNDYVALTR